Protein AF-A0A9D4ZWC4-F1 (afdb_monomer)

Foldseek 3Di:
DDDQQQWEFEDQPDPAWEDQDPLQFLDKDADDPQDWDADPVRDIFTFGIWGWGWFAAPVRAIDIRHGYTHGNPDRHGYDHPVVCVVVQWDWDDDPQKIWIDHPPHGRFIFGDDPNTTITHTPTRPDDPDRPDPDDDDDDDDDDDDDDDDDDDD

Sequence (153 aa):
MQDDAIAWWIDSGATTHVCKDHFWFKTLVPVEDGSVLYMGDDHFAPVEGKGNVVLEFNSGKTITLFNVLYVPKLPKNLISGPVLNKLGYKQVCESDKYVLSKSGVFVGFGYYNNGMFMMNLNGVPNDSGSVFMSSSNVINSSLRHARLGHVQD

Nearest PDB structures (foldseek):
  4exh-assembly1_A  TM=6.498E-01  e=8.025E-04  DG-75 Murine leukemia virus
  3nr6-assembly1_A  TM=6.709E-01  e=6.575E-03  Xenotropic MuLV-related virus VP62
  6lnw-assembly1_A  TM=4.934E-01  e=5.630E+00  Streptococcus pneumoniae TIGR4
  4yxc-assembly1_B  TM=2.682E-01  e=5.630E+00  Salmonella enterica subsp. enterica serovar Typhimurium str. LT2

InterPro domains:
  IPR054722 Retrovirus-related Pol polyprotein from transposon TNT 1-94-like, beta-barrel domain [PF22936] (8-89)

Organism: Pisum sativum (NCBI:txid3888)

Radius of gyration: 18.28 Å; Cα contacts (8 Å, |Δi|>4): 285; chains: 1; bounding box: 40×66×38 Å

Mean predicted aligned error: 9.84 Å

Solvent-accessible surface area (backbone atoms only — not comparable to full-atom values): 9400 Å² total; per-residue (Å²): 131,82,59,75,90,77,42,42,28,55,30,75,84,36,85,55,35,35,33,35,58,76,87,55,46,81,39,77,44,78,45,87,85,75,50,64,47,77,49,99,79,82,46,71,45,65,33,55,22,41,24,31,32,64,49,41,21,76,74,77,35,72,50,74,46,68,72,23,34,30,27,63,88,46,93,59,26,34,42,18,42,56,50,40,44,77,72,54,39,48,80,46,76,57,88,58,38,35,40,38,26,44,90,90,41,82,40,41,43,27,34,60,49,100,94,38,40,35,53,52,55,74,59,79,74,87,74,92,73,77,83,74,88,79,83,84,81,93,76,89,76,79,86,84,81,90,83,87,90,82,82,82,135

Secondary structure (DSSP, 8-state):
---GGG-EEEESS-SS-EES-GGGEEEEEE--S--EEEPTTS-EEE--EEEEEEEEBTTS-EEEEEEEEE-TTSSSEEEEHHHHHHTTEEEEEETTEEEEEETTEEEEEEEEETTEEEE-B--S---S-------------------------

pLDDT: mean 84.74, std 21.12, range [35.66, 98.62]

Structure (mmCIF, N/CA/C/O backbone):
data_AF-A0A9D4ZWC4-F1
#
_entry.id   AF-A0A9D4ZWC4-F1
#
loop_
_atom_site.group_PDB
_atom_site.id
_atom_site.type_symbol
_atom_site.label_atom_id
_atom_site.label_alt_id
_atom_site.label_comp_id
_atom_site.label_asym_id
_atom_site.label_entity_id
_atom_site.label_seq_id
_atom_site.pdbx_PDB_ins_code
_atom_site.Cartn_x
_atom_site.Cartn_y
_atom_site.Cartn_z
_atom_site.occupancy
_atom_site.B_iso_or_equiv
_atom_site.auth_seq_id
_atom_site.auth_comp_id
_atom_site.auth_asym_id
_atom_site.auth_atom_id
_atom_site.pdbx_PDB_model_num
ATOM 1 N N . MET A 1 1 ? -13.043 14.186 2.094 1.00 49.22 1 MET A N 1
ATOM 2 C CA . MET A 1 1 ? -12.923 12.872 1.428 1.00 49.22 1 MET A CA 1
ATOM 3 C C . MET A 1 1 ? -11.619 12.897 0.659 1.00 49.22 1 MET A C 1
ATOM 5 O O . MET A 1 1 ? -11.321 13.941 0.089 1.00 49.22 1 MET A O 1
ATOM 9 N N . GLN A 1 2 ? -10.802 11.849 0.758 1.00 59.12 2 GLN A N 1
ATOM 10 C CA . GLN A 1 2 ? -9.537 11.789 0.023 1.00 59.12 2 GLN A CA 1
ATOM 11 C C . GLN A 1 2 ? -9.842 11.678 -1.474 1.00 59.12 2 GLN A C 1
ATOM 13 O O . GLN A 1 2 ? -10.810 11.019 -1.841 1.00 59.12 2 GLN A O 1
ATOM 18 N N . ASP A 1 3 ? -9.064 12.369 -2.305 1.00 67.25 3 ASP A N 1
ATOM 19 C CA . ASP A 1 3 ? -9.177 12.253 -3.758 1.00 67.25 3 ASP A CA 1
ATOM 20 C C . ASP A 1 3 ? -8.806 10.820 -4.170 1.00 67.25 3 ASP A C 1
ATOM 22 O O . ASP A 1 3 ? -7.717 10.339 -3.833 1.00 67.25 3 ASP A O 1
ATOM 26 N N . ASP A 1 4 ? -9.713 10.150 -4.887 1.00 74.88 4 ASP A N 1
ATOM 27 C CA . ASP A 1 4 ? -9.529 8.794 -5.415 1.00 74.88 4 ASP A CA 1
ATOM 28 C C . ASP A 1 4 ? -8.205 8.671 -6.193 1.00 74.88 4 ASP A C 1
ATOM 30 O O . ASP A 1 4 ? -7.579 7.608 -6.184 1.00 74.88 4 ASP A O 1
ATOM 34 N N . ALA A 1 5 ? -7.730 9.767 -6.801 1.00 79.31 5 ALA A N 1
ATOM 35 C CA . ALA A 1 5 ? -6.491 9.811 -7.574 1.00 79.31 5 ALA A CA 1
ATOM 36 C C . ALA A 1 5 ? -5.229 9.454 -6.768 1.00 79.31 5 ALA A C 1
ATOM 38 O O . ALA A 1 5 ? -4.270 8.935 -7.347 1.00 79.31 5 ALA A O 1
ATOM 39 N N . ILE A 1 6 ? -5.219 9.712 -5.455 1.00 87.81 6 ILE A N 1
ATOM 40 C CA . ILE A 1 6 ? -4.075 9.451 -4.561 1.00 87.81 6 ILE A CA 1
ATOM 41 C C . ILE A 1 6 ? -4.408 8.448 -3.448 1.00 87.81 6 ILE A C 1
ATOM 43 O O . ILE A 1 6 ? -3.622 8.253 -2.523 1.00 87.81 6 ILE A O 1
ATOM 47 N N . ALA A 1 7 ? -5.580 7.822 -3.501 1.00 93.88 7 ALA A N 1
ATOM 48 C CA . ALA A 1 7 ? -6.057 6.942 -2.447 1.00 93.88 7 ALA A CA 1
ATOM 49 C C . ALA A 1 7 ? -5.299 5.603 -2.392 1.00 93.88 7 ALA A C 1
ATOM 51 O O . ALA A 1 7 ? -4.752 5.128 -3.393 1.00 93.88 7 ALA A O 1
ATOM 52 N N . TRP A 1 8 ? -5.319 4.977 -1.212 1.00 97.19 8 TRP A N 1
ATOM 53 C CA . TRP A 1 8 ? -4.804 3.628 -0.973 1.00 97.19 8 TRP A CA 1
ATOM 54 C C . TRP A 1 8 ? -5.932 2.680 -0.584 1.00 97.19 8 TRP A C 1
ATOM 56 O O . TRP A 1 8 ? -6.740 2.984 0.297 1.00 97.19 8 TRP A O 1
ATOM 66 N N . TRP A 1 9 ? -5.953 1.516 -1.223 1.00 97.38 9 TRP A N 1
ATOM 67 C CA . TRP A 1 9 ? -7.050 0.560 -1.145 1.00 97.38 9 TRP A CA 1
ATOM 68 C C . TRP A 1 9 ? -6.583 -0.758 -0.541 1.00 97.38 9 TRP A C 1
ATOM 70 O O . TRP A 1 9 ? -5.526 -1.263 -0.910 1.00 97.38 9 TR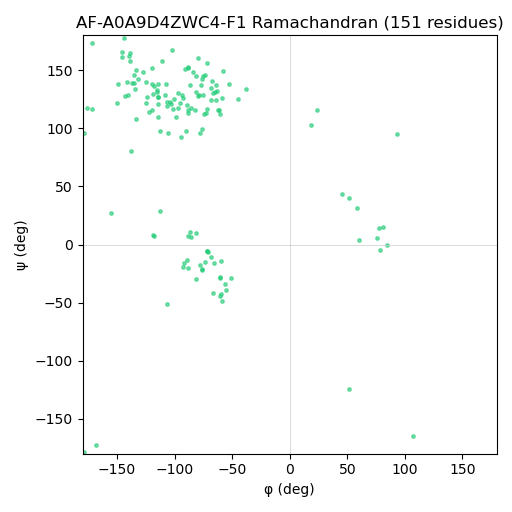P A O 1
ATOM 80 N N . ILE A 1 10 ? -7.361 -1.336 0.371 1.00 97.88 10 ILE A N 1
ATOM 81 C CA . ILE A 1 10 ? -7.099 -2.684 0.877 1.00 97.88 10 ILE A CA 1
ATOM 82 C C . ILE A 1 10 ? -7.519 -3.700 -0.179 1.00 97.88 10 ILE A C 1
ATOM 84 O O . ILE A 1 10 ? -8.661 -3.686 -0.638 1.00 97.88 10 ILE A O 1
ATOM 88 N N . ASP A 1 11 ? -6.610 -4.613 -0.502 1.00 96.75 11 ASP A N 1
ATOM 89 C CA . ASP A 1 11 ? -6.873 -5.751 -1.371 1.00 96.75 11 ASP A CA 1
ATOM 90 C C . ASP A 1 11 ? -6.552 -7.053 -0.625 1.00 96.75 11 ASP A C 1
ATOM 92 O O . ASP A 1 11 ? -5.405 -7.325 -0.252 1.00 96.75 11 ASP A O 1
ATOM 96 N N . SER A 1 12 ? -7.589 -7.849 -0.360 1.00 95.88 12 SER A N 1
ATOM 97 C CA . SER A 1 12 ? -7.465 -9.150 0.301 1.00 95.88 12 SER A CA 1
ATOM 98 C C . SER A 1 12 ? -6.936 -10.246 -0.630 1.00 95.88 12 SER A C 1
ATOM 100 O O . SER A 1 12 ? -6.409 -11.239 -0.127 1.00 95.88 12 SER A O 1
ATOM 102 N N . GLY A 1 13 ? -7.049 -10.068 -1.951 1.00 94.88 13 GLY A N 1
ATOM 103 C CA . GLY A 1 13 ? -6.541 -10.982 -2.974 1.00 94.88 13 GLY A CA 1
ATOM 104 C C . GLY A 1 13 ? -5.095 -10.698 -3.386 1.00 94.88 13 GLY A C 1
ATOM 105 O O . GLY A 1 13 ? -4.414 -11.590 -3.892 1.00 94.88 13 GLY A O 1
ATOM 106 N N . ALA A 1 14 ? -4.587 -9.490 -3.131 1.00 95.81 14 ALA A N 1
ATOM 107 C CA . ALA A 1 14 ? -3.216 -9.128 -3.472 1.00 95.81 14 ALA A CA 1
ATOM 108 C C . ALA A 1 14 ? -2.180 -9.881 -2.623 1.00 95.81 14 ALA A C 1
ATOM 110 O O . ALA A 1 14 ? -2.247 -9.917 -1.391 1.00 95.81 14 ALA A O 1
ATOM 111 N N . THR A 1 15 ? -1.141 -10.400 -3.275 1.00 96.50 15 THR A N 1
ATOM 112 C CA . THR A 1 15 ? -0.002 -11.074 -2.624 1.00 96.50 15 THR A CA 1
ATOM 113 C C . THR A 1 15 ? 1.135 -10.123 -2.244 1.00 96.50 15 THR A C 1
ATOM 115 O O . THR A 1 15 ? 2.011 -10.498 -1.463 1.00 96.50 15 THR A O 1
ATOM 118 N N . THR A 1 16 ? 1.118 -8.895 -2.766 1.00 97.69 16 THR A N 1
ATOM 119 C CA . THR A 1 16 ? 2.122 -7.851 -2.531 1.00 97.69 16 THR A CA 1
ATOM 120 C C . THR A 1 16 ? 1.482 -6.462 -2.518 1.00 97.69 16 THR A C 1
ATOM 122 O O . THR A 1 16 ? 0.370 -6.277 -3.009 1.00 97.69 16 THR A O 1
ATOM 125 N N . HIS A 1 17 ? 2.171 -5.478 -1.944 1.00 98.44 17 HIS A N 1
ATOM 126 C CA . HIS A 1 17 ? 1.773 -4.075 -2.048 1.00 98.44 17 HIS A CA 1
ATOM 127 C C . HIS A 1 17 ? 2.115 -3.524 -3.431 1.00 98.44 17 HIS A C 1
ATOM 129 O O . HIS A 1 17 ? 3.162 -3.859 -3.993 1.00 98.44 17 HIS A O 1
ATOM 135 N N . VAL A 1 18 ? 1.266 -2.638 -3.947 1.00 98.19 18 VAL A N 1
ATOM 136 C CA . VAL A 1 18 ? 1.448 -2.044 -5.272 1.00 98.19 18 VAL A CA 1
ATOM 137 C C . VAL A 1 18 ? 1.161 -0.553 -5.229 1.00 98.19 18 VAL A C 1
ATOM 139 O O . VAL A 1 18 ? 0.219 -0.115 -4.575 1.00 98.19 18 VAL A O 1
ATOM 142 N N . CYS A 1 19 ? 1.970 0.232 -5.925 1.00 97.88 19 CYS A N 1
ATOM 143 C CA . CYS A 1 19 ? 1.804 1.669 -6.027 1.00 97.88 19 CYS A CA 1
ATOM 144 C C . CYS A 1 19 ? 1.968 2.114 -7.478 1.00 97.88 19 CYS A C 1
ATOM 146 O O . CYS A 1 19 ? 2.903 1.694 -8.159 1.00 97.88 19 CYS A O 1
ATOM 148 N N . LYS A 1 20 ? 1.059 2.970 -7.940 1.00 96.06 20 LYS A N 1
ATOM 149 C CA . LYS A 1 20 ? 1.074 3.531 -9.291 1.00 96.06 20 LYS A CA 1
ATOM 150 C C . LYS A 1 20 ? 1.813 4.866 -9.375 1.00 96.06 20 LYS A C 1
ATOM 152 O O . LYS A 1 20 ? 2.208 5.257 -10.465 1.00 96.06 20 LYS A O 1
ATOM 157 N N . ASP A 1 21 ? 2.001 5.571 -8.255 1.00 92.25 21 ASP A N 1
ATOM 158 C CA . ASP A 1 21 ? 2.576 6.919 -8.262 1.00 92.25 21 ASP A CA 1
ATOM 159 C C . ASP A 1 21 ? 3.947 6.972 -7.569 1.00 92.25 21 ASP A C 1
ATOM 161 O O . ASP A 1 21 ? 4.077 6.706 -6.374 1.00 92.25 21 ASP A O 1
ATOM 165 N N . HIS A 1 22 ? 4.977 7.396 -8.308 1.00 92.81 22 HIS A N 1
ATOM 166 C CA . HIS A 1 22 ? 6.364 7.465 -7.830 1.00 92.81 22 HIS A CA 1
ATOM 167 C C . HIS A 1 22 ? 6.540 8.319 -6.557 1.00 92.81 22 HIS A C 1
ATOM 169 O O . HIS A 1 22 ? 7.376 8.014 -5.710 1.00 92.81 22 HIS A O 1
ATOM 175 N N . PHE A 1 23 ? 5.759 9.390 -6.383 1.00 92.38 23 PHE A N 1
ATOM 176 C CA . PHE A 1 23 ? 5.918 10.326 -5.259 1.00 92.38 23 PHE A CA 1
ATOM 177 C C . PHE A 1 23 ? 5.563 9.738 -3.881 1.00 92.38 23 PHE A C 1
ATOM 179 O O . PHE A 1 23 ? 5.840 10.369 -2.864 1.00 92.38 23 PHE A O 1
ATOM 186 N N . TRP A 1 24 ? 4.955 8.549 -3.815 1.00 95.19 24 TRP A N 1
ATOM 187 C CA . TRP A 1 24 ? 4.704 7.855 -2.545 1.00 95.19 24 TRP A CA 1
ATOM 188 C C . TRP A 1 24 ? 5.950 7.192 -1.956 1.00 95.19 24 TRP A C 1
ATOM 190 O O . TRP A 1 24 ? 5.994 6.893 -0.759 1.00 95.19 24 TRP A O 1
ATOM 200 N N . PHE A 1 25 ? 6.945 6.911 -2.792 1.00 96.25 25 PHE A N 1
ATOM 201 C CA . PHE A 1 25 ? 8.098 6.121 -2.402 1.00 96.25 25 PHE A CA 1
ATOM 202 C C . PHE A 1 25 ? 9.108 6.956 -1.616 1.00 96.25 25 PHE A C 1
ATOM 204 O O . PHE A 1 25 ? 9.575 7.993 -2.074 1.00 96.25 25 PHE A O 1
ATOM 211 N N . LYS A 1 26 ? 9.500 6.454 -0.441 1.00 95.50 26 LYS A N 1
ATOM 212 C CA . LYS A 1 26 ? 10.666 6.950 0.311 1.00 95.50 26 LYS A CA 1
ATOM 213 C C . LYS A 1 26 ? 11.973 6.375 -0.210 1.00 95.50 26 LYS A C 1
ATOM 215 O O . LYS A 1 26 ? 13.018 7.004 -0.110 1.00 95.50 26 LYS A O 1
ATOM 220 N N . THR A 1 27 ? 11.906 5.170 -0.755 1.00 96.50 27 THR A N 1
ATOM 221 C CA . THR A 1 27 ? 12.990 4.552 -1.508 1.00 96.50 27 THR A CA 1
ATOM 222 C C . THR A 1 27 ? 12.381 3.943 -2.753 1.00 96.50 27 THR A C 1
ATOM 224 O O . THR A 1 27 ? 11.314 3.340 -2.660 1.00 96.50 27 THR A O 1
ATOM 227 N N . LEU A 1 28 ? 13.046 4.071 -3.895 1.00 97.81 28 LEU A N 1
ATOM 228 C CA . LEU A 1 28 ? 12.664 3.376 -5.115 1.00 97.81 28 LEU A CA 1
ATOM 229 C C . LEU A 1 28 ? 13.925 2.955 -5.857 1.00 97.81 28 LEU A C 1
ATOM 231 O O . LEU A 1 28 ? 14.811 3.771 -6.098 1.00 97.81 28 LEU A O 1
ATOM 235 N N . VAL A 1 29 ? 13.990 1.675 -6.200 1.00 97.81 29 VAL A N 1
ATOM 236 C CA . VAL A 1 29 ? 15.027 1.115 -7.062 1.00 97.81 29 VAL A CA 1
ATOM 237 C C . VAL A 1 29 ? 14.350 0.647 -8.351 1.00 97.81 29 VAL A C 1
ATOM 239 O O . VAL A 1 29 ? 13.365 -0.093 -8.251 1.00 97.81 29 VAL A O 1
ATOM 242 N N . PRO A 1 30 ? 14.826 1.071 -9.536 1.00 97.75 30 PRO A N 1
ATOM 243 C CA . PRO A 1 30 ? 14.317 0.577 -10.812 1.00 97.75 30 PRO A CA 1
ATOM 244 C C . PRO A 1 30 ? 14.443 -0.944 -10.939 1.00 97.75 30 PRO A C 1
ATOM 246 O O . PRO A 1 30 ? 15.367 -1.549 -10.392 1.00 97.75 30 PRO A O 1
ATOM 249 N N . VAL A 1 31 ? 13.515 -1.558 -11.668 1.00 97.44 31 VAL A N 1
ATOM 250 C CA . VAL A 1 31 ? 13.536 -2.988 -11.998 1.00 97.44 31 VAL A CA 1
ATOM 251 C C . VAL A 1 31 ? 13.581 -3.124 -13.518 1.00 97.44 31 VAL A C 1
ATOM 253 O O . VAL A 1 31 ? 12.656 -2.714 -14.209 1.00 97.44 31 VAL A O 1
ATOM 256 N N . GLU A 1 32 ? 14.676 -3.685 -14.034 1.00 95.06 32 GLU A N 1
ATOM 257 C CA . GLU A 1 32 ? 14.962 -3.789 -15.479 1.00 95.06 32 GLU A CA 1
ATOM 258 C C . GLU A 1 32 ? 15.068 -5.247 -15.962 1.00 95.06 32 GLU A C 1
ATOM 260 O O . GLU A 1 32 ? 15.424 -5.516 -17.106 1.00 95.06 32 GLU A O 1
ATOM 265 N N . ASP A 1 33 ? 14.743 -6.213 -15.101 1.00 95.81 33 ASP A N 1
ATOM 266 C CA . ASP A 1 33 ? 14.867 -7.652 -15.372 1.00 95.81 33 ASP A CA 1
ATOM 267 C C . ASP A 1 33 ? 13.653 -8.260 -16.102 1.00 95.81 33 ASP A C 1
ATOM 269 O O . ASP A 1 33 ? 13.569 -9.476 -16.276 1.00 95.81 33 ASP A O 1
ATOM 273 N N . GLY A 1 34 ? 12.702 -7.424 -16.530 1.00 94.62 34 GLY A N 1
ATOM 274 C CA . GLY A 1 34 ? 11.470 -7.864 -17.184 1.00 94.62 34 GLY A CA 1
ATOM 275 C C . GLY A 1 34 ? 10.410 -8.414 -16.226 1.00 94.62 34 GLY A C 1
ATOM 276 O O . GLY A 1 34 ? 9.450 -9.032 -16.688 1.00 94.62 34 GLY A O 1
ATOM 277 N N . SER A 1 35 ? 10.549 -8.196 -14.914 1.00 96.69 35 SER A N 1
ATOM 278 C CA . SER A 1 35 ? 9.535 -8.568 -13.925 1.00 96.69 35 SER A CA 1
ATOM 279 C C . SER A 1 35 ? 8.148 -8.016 -14.265 1.00 96.69 35 SER A C 1
ATOM 281 O O . SER A 1 35 ? 7.975 -6.846 -14.617 1.00 96.69 35 SER A O 1
ATOM 283 N N . VAL A 1 36 ? 7.130 -8.857 -14.079 1.00 97.44 36 VAL A N 1
ATOM 284 C CA . VAL A 1 36 ? 5.722 -8.496 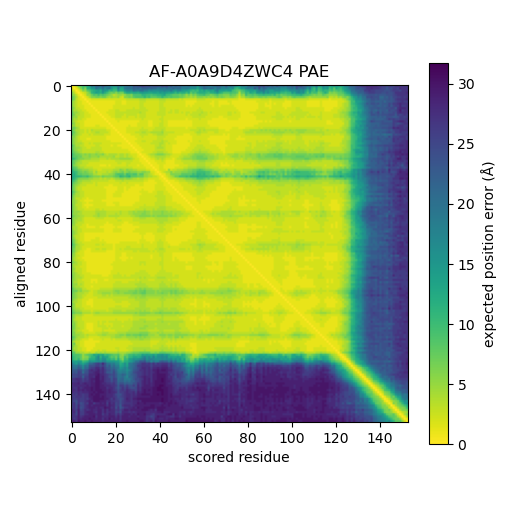-14.266 1.00 97.44 36 VAL A CA 1
ATOM 285 C C . VAL A 1 36 ? 4.899 -8.848 -13.031 1.00 97.44 36 VAL A C 1
ATOM 287 O O . VAL A 1 36 ? 5.179 -9.814 -12.321 1.00 97.44 36 VAL A O 1
ATOM 290 N N . LEU A 1 37 ? 3.861 -8.056 -12.784 1.00 97.25 37 LEU A N 1
ATOM 291 C CA . LEU A 1 37 ? 2.814 -8.333 -11.814 1.00 97.25 37 LEU A CA 1
ATOM 292 C C . LEU A 1 37 ? 1.636 -8.988 -12.537 1.00 97.25 37 LEU A C 1
ATOM 294 O O . LEU A 1 37 ? 1.071 -8.379 -13.443 1.00 97.25 37 LEU A O 1
ATOM 298 N N . TYR A 1 38 ? 1.255 -10.191 -12.112 1.00 95.50 38 TYR A N 1
ATOM 299 C CA . TYR A 1 38 ? 0.070 -10.893 -12.608 1.00 95.50 38 TYR A CA 1
ATOM 300 C C . TYR A 1 38 ? -1.178 -10.485 -11.821 1.00 95.50 38 TYR A C 1
ATOM 302 O O . TYR A 1 38 ? -1.138 -10.376 -10.593 1.00 95.50 38 TYR A O 1
ATOM 310 N N . MET A 1 39 ? -2.275 -10.268 -12.538 1.00 92.19 39 MET A N 1
ATOM 311 C CA . MET A 1 39 ? -3.591 -9.936 -12.000 1.00 92.19 39 MET A CA 1
ATOM 312 C C . MET A 1 39 ? -4.507 -11.167 -12.017 1.00 92.19 39 MET A C 1
ATOM 314 O O . MET A 1 39 ? -4.183 -12.195 -12.606 1.00 92.19 39 MET A O 1
ATOM 318 N N . GLY A 1 40 ? -5.646 -11.082 -11.325 1.00 85.56 40 GLY A N 1
ATOM 319 C CA . GLY A 1 40 ? -6.586 -12.203 -11.190 1.00 85.56 40 GLY A CA 1
ATOM 320 C C . GLY A 1 40 ? -7.368 -12.554 -12.461 1.00 85.56 40 GLY A C 1
ATOM 321 O O . GLY A 1 40 ? -8.111 -13.527 -12.458 1.00 85.56 40 GLY A O 1
ATOM 322 N N . ASP A 1 41 ? -7.224 -11.765 -13.521 1.00 88.12 41 ASP A N 1
ATOM 323 C CA . ASP A 1 41 ? -7.917 -11.881 -14.805 1.00 88.12 41 ASP A CA 1
ATOM 324 C C . ASP A 1 41 ? -6.961 -12.258 -15.952 1.00 88.12 41 ASP A C 1
ATOM 326 O O . ASP A 1 41 ? -7.181 -11.873 -17.098 1.00 88.12 41 ASP A O 1
ATOM 330 N N . ASP A 1 42 ? -5.877 -12.974 -15.633 1.00 86.31 42 ASP A N 1
ATOM 331 C CA . ASP A 1 42 ? -4.808 -13.408 -16.548 1.00 86.31 42 ASP A CA 1
ATOM 332 C C . ASP A 1 42 ? -4.045 -12.271 -17.259 1.00 86.31 42 ASP A C 1
ATOM 334 O O . ASP A 1 42 ? -3.128 -12.520 -18.049 1.00 86.31 42 ASP A O 1
ATOM 338 N N . HIS A 1 43 ? -4.346 -11.010 -16.943 1.00 92.44 43 HIS A N 1
ATOM 339 C CA . HIS A 1 43 ? -3.550 -9.876 -17.384 1.00 92.44 43 HIS A CA 1
ATOM 340 C C . HIS A 1 43 ? -2.296 -9.708 -16.524 1.00 92.44 43 HIS A C 1
ATOM 342 O O . HIS A 1 43 ? -2.197 -10.159 -15.380 1.00 92.44 43 HIS A O 1
ATOM 348 N N . PHE A 1 44 ? -1.322 -8.987 -17.072 1.00 95.62 44 PHE A N 1
ATOM 349 C CA . PHE A 1 44 ? -0.112 -8.614 -16.358 1.00 95.62 44 PHE A CA 1
ATOM 350 C C . PHE A 1 44 ? 0.293 -7.172 -16.661 1.00 95.62 44 PHE A C 1
ATOM 352 O O . PHE A 1 44 ? -0.070 -6.600 -17.691 1.00 95.62 44 PHE A O 1
ATOM 359 N N . ALA A 1 45 ? 1.074 -6.584 -15.760 1.00 97.12 45 ALA A N 1
ATOM 360 C CA . ALA A 1 45 ? 1.660 -5.260 -15.930 1.00 97.12 45 ALA A CA 1
ATOM 361 C C . ALA A 1 45 ? 3.163 -5.285 -15.598 1.00 97.12 45 ALA A C 1
ATOM 363 O O . ALA A 1 45 ? 3.561 -5.986 -14.666 1.00 97.12 45 ALA A O 1
ATOM 364 N N . PRO A 1 46 ? 4.008 -4.539 -16.335 1.00 97.62 46 PRO A N 1
ATOM 365 C CA . PRO A 1 46 ? 5.434 -4.455 -16.045 1.00 97.62 46 PRO A CA 1
ATOM 366 C C . PRO A 1 46 ? 5.670 -3.797 -14.684 1.00 97.62 46 PRO A C 1
ATOM 368 O O . PRO A 1 46 ? 5.029 -2.799 -14.347 1.00 97.62 46 PRO A O 1
ATOM 371 N N . VAL A 1 47 ? 6.599 -4.358 -13.916 1.00 98.31 47 VAL A N 1
ATOM 372 C CA . VAL A 1 47 ? 7.093 -3.756 -12.678 1.00 98.31 47 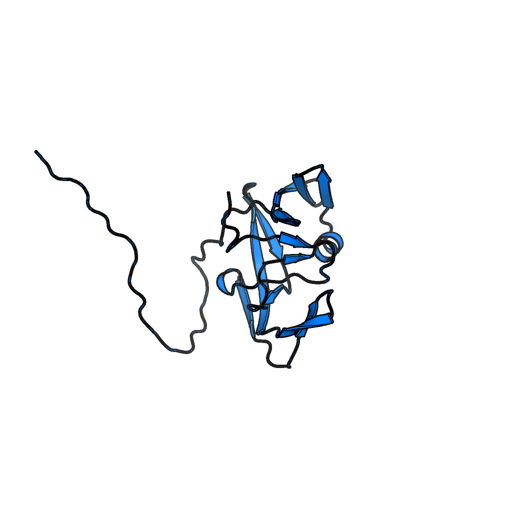VAL A CA 1
ATOM 373 C C . VAL A 1 47 ? 8.255 -2.847 -13.044 1.00 98.31 47 VAL A C 1
ATOM 375 O O . VAL A 1 47 ? 9.281 -3.319 -13.513 1.00 98.31 47 VAL A O 1
ATOM 378 N N . GLU A 1 48 ? 8.095 -1.545 -12.828 1.00 98.31 48 GLU A N 1
ATOM 379 C CA . GLU A 1 48 ? 9.117 -0.550 -13.182 1.00 98.31 48 GLU A CA 1
ATOM 380 C C . GLU A 1 48 ? 10.078 -0.264 -12.022 1.00 98.31 48 GLU A C 1
ATOM 382 O O . GLU A 1 48 ? 11.159 0.291 -12.207 1.00 98.31 48 GLU A O 1
ATOM 387 N N . GLY A 1 49 ? 9.711 -0.656 -10.803 1.00 98.31 49 GLY A N 1
ATOM 388 C CA . GLY A 1 49 ? 10.563 -0.470 -9.641 1.00 98.31 49 GLY A CA 1
ATOM 389 C C . GLY A 1 49 ? 10.051 -1.169 -8.393 1.00 98.31 49 GLY A C 1
ATOM 390 O O . GLY A 1 49 ? 8.948 -1.718 -8.352 1.00 98.31 49 GLY A O 1
ATOM 391 N N . LYS A 1 50 ? 10.867 -1.133 -7.345 1.00 98.44 50 LYS A N 1
ATOM 392 C CA . LYS A 1 50 ? 10.538 -1.680 -6.033 1.00 98.44 50 LYS A CA 1
ATOM 393 C C . LYS A 1 50 ? 11.076 -0.784 -4.931 1.00 98.44 50 LYS A C 1
ATOM 395 O O . LYS A 1 50 ? 12.190 -0.270 -5.020 1.00 98.44 50 LYS A O 1
ATOM 400 N N . GLY A 1 51 ? 10.292 -0.601 -3.878 1.00 98.19 51 GLY A N 1
ATOM 401 C CA . GLY A 1 51 ? 10.620 0.399 -2.877 1.00 98.19 51 GLY A CA 1
ATOM 402 C C . GLY A 1 51 ? 9.811 0.320 -1.596 1.00 98.19 51 GLY A C 1
ATOM 403 O O . GLY A 1 51 ? 9.048 -0.619 -1.376 1.00 98.19 51 GLY A O 1
ATOM 404 N N . ASN A 1 52 ? 9.993 1.319 -0.739 1.00 98.06 52 ASN A N 1
ATOM 405 C CA . ASN A 1 52 ? 9.263 1.445 0.517 1.00 98.06 52 ASN A CA 1
ATOM 406 C C . ASN A 1 52 ? 8.364 2.680 0.482 1.00 98.06 52 ASN A C 1
ATOM 408 O O . ASN A 1 52 ? 8.795 3.755 0.062 1.00 98.06 52 ASN A O 1
ATOM 412 N N . VAL A 1 53 ? 7.141 2.537 0.986 1.00 97.94 53 VAL A N 1
ATOM 413 C CA . VAL A 1 53 ? 6.164 3.625 1.117 1.00 97.94 53 VAL A CA 1
ATOM 414 C C . VAL A 1 53 ? 5.808 3.799 2.586 1.00 97.94 53 VAL A C 1
ATOM 416 O O . VAL A 1 53 ? 5.596 2.816 3.294 1.00 97.94 53 VAL A O 1
ATOM 419 N N . VAL A 1 54 ? 5.711 5.045 3.048 1.00 96.81 54 VAL A N 1
ATOM 420 C CA . VAL A 1 54 ? 5.227 5.364 4.398 1.00 96.81 54 VAL A CA 1
ATOM 421 C C . VAL A 1 54 ? 3.827 5.948 4.285 1.00 96.81 54 VAL A C 1
ATOM 423 O O . VAL A 1 54 ? 3.639 6.984 3.653 1.00 96.81 54 VAL A O 1
ATOM 426 N N . LEU A 1 55 ? 2.851 5.286 4.904 1.00 96.19 55 LEU A N 1
ATOM 427 C CA . LEU A 1 55 ? 1.478 5.773 4.991 1.00 96.19 55 LEU A CA 1
ATOM 428 C C . LEU A 1 55 ? 1.248 6.390 6.364 1.00 96.19 55 LEU A C 1
ATOM 430 O O . LEU A 1 55 ? 1.469 5.736 7.386 1.00 96.19 55 LEU A O 1
ATOM 434 N N . GLU A 1 56 ? 0.792 7.637 6.375 1.00 94.94 56 GLU A N 1
ATOM 435 C CA . GLU A 1 56 ? 0.456 8.375 7.587 1.00 94.94 56 GLU A CA 1
ATOM 436 C C . GLU A 1 56 ? -1.061 8.428 7.770 1.00 94.94 56 GLU A C 1
ATOM 438 O O . GLU A 1 56 ? -1.797 8.927 6.916 1.00 94.94 56 GLU A O 1
ATOM 443 N N . PHE A 1 57 ? -1.528 7.895 8.895 1.00 94.00 57 PHE A N 1
ATOM 444 C CA . PHE A 1 57 ? -2.933 7.899 9.273 1.00 94.00 57 PHE A CA 1
ATOM 445 C C . PHE A 1 57 ? -3.280 9.167 10.045 1.00 94.00 57 PHE A C 1
ATOM 447 O O . PHE A 1 57 ? -2.472 9.706 10.800 1.00 94.00 57 PHE A O 1
ATOM 454 N N . ASN A 1 58 ? -4.544 9.570 9.962 1.00 88.88 58 ASN A N 1
ATOM 455 C CA . ASN A 1 58 ? -5.102 10.674 10.750 1.00 88.88 58 ASN A CA 1
ATOM 456 C C . ASN A 1 58 ? -5.034 10.482 12.276 1.00 88.88 58 ASN A C 1
ATOM 458 O O . ASN A 1 58 ? -5.189 11.438 13.029 1.00 88.88 58 ASN A O 1
ATOM 4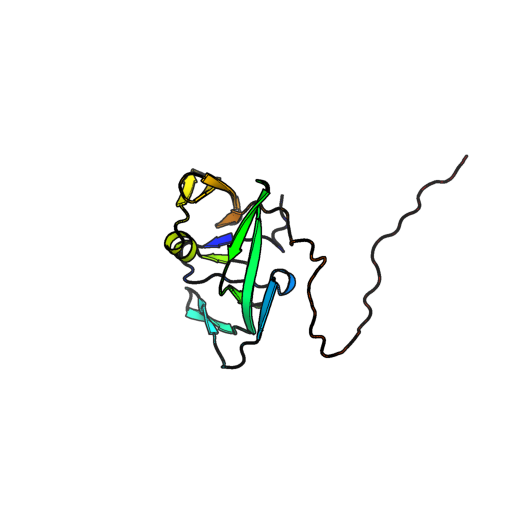62 N N . SER A 1 59 ? -4.763 9.262 12.739 1.00 89.50 59 SER A N 1
ATOM 463 C CA . SER A 1 59 ? -4.456 8.938 14.133 1.00 89.50 59 SER A CA 1
ATOM 464 C C . SER A 1 59 ? -3.066 9.426 14.578 1.00 89.50 59 SER A C 1
ATOM 466 O O . SER A 1 59 ? -2.700 9.246 15.740 1.00 89.50 59 SER A O 1
ATOM 468 N N . GLY A 1 60 ? -2.258 9.964 13.655 1.00 92.00 60 GLY A N 1
ATOM 469 C CA . GLY A 1 60 ? -0.844 10.286 13.854 1.00 92.00 60 GLY A CA 1
ATOM 470 C C . GLY A 1 60 ? 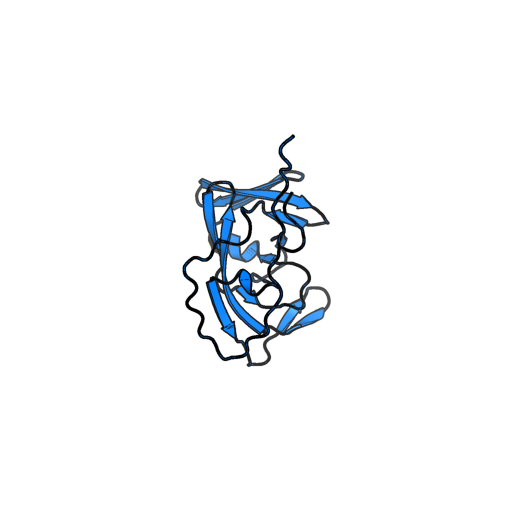0.075 9.059 13.842 1.00 92.00 60 GLY A C 1
ATOM 471 O O . GLY A 1 60 ? 1.264 9.174 14.134 1.00 92.00 60 GLY A O 1
ATOM 472 N N . LYS A 1 61 ? -0.451 7.861 13.549 1.00 94.62 61 LYS A N 1
ATOM 473 C CA . LYS A 1 61 ? 0.349 6.641 13.385 1.00 94.62 61 LYS A CA 1
ATOM 474 C C . LYS A 1 61 ? 0.806 6.495 11.942 1.00 94.62 61 LYS A C 1
ATOM 476 O O . LYS A 1 61 ? 0.112 6.899 11.014 1.00 94.62 61 LYS A O 1
ATOM 481 N N . THR A 1 62 ? 1.944 5.841 11.756 1.00 95.19 62 THR A N 1
ATOM 482 C CA . THR A 1 62 ? 2.468 5.499 10.436 1.00 95.19 62 THR A CA 1
ATOM 483 C C . THR A 1 62 ? 2.608 3.992 10.282 1.00 95.19 62 THR A C 1
ATOM 485 O O . THR A 1 62 ? 2.822 3.263 11.256 1.00 95.19 62 THR A O 1
ATOM 488 N N . ILE A 1 63 ? 2.496 3.517 9.044 1.00 96.38 63 ILE A N 1
ATOM 489 C CA . ILE A 1 63 ? 2.972 2.188 8.658 1.00 96.38 63 ILE A CA 1
ATOM 490 C C . ILE A 1 63 ? 3.936 2.327 7.490 1.00 96.38 63 ILE A C 1
ATOM 492 O O . ILE A 1 63 ? 3.699 3.105 6.567 1.00 96.38 63 ILE A O 1
ATOM 496 N N . THR A 1 64 ? 5.006 1.541 7.521 1.00 97.38 64 THR A N 1
ATOM 497 C CA . THR A 1 64 ? 5.897 1.387 6.373 1.00 97.38 64 THR A CA 1
ATOM 498 C C . THR A 1 64 ? 5.491 0.133 5.622 1.00 97.38 64 THR A C 1
ATOM 500 O O . THR A 1 64 ? 5.562 -0.974 6.160 1.00 97.38 64 THR A O 1
ATOM 503 N N . LEU A 1 65 ? 5.065 0.309 4.378 1.00 98.38 65 LEU A N 1
ATOM 504 C CA . LEU A 1 65 ? 4.906 -0.776 3.427 1.00 98.38 65 LEU A CA 1
ATOM 505 C C . LEU A 1 65 ? 6.277 -1.054 2.818 1.00 98.38 65 LEU A C 1
ATOM 507 O O . LEU A 1 65 ? 6.863 -0.192 2.161 1.00 98.38 65 LEU A O 1
ATOM 511 N N . PHE A 1 66 ? 6.800 -2.248 3.070 1.00 97.44 66 PHE A N 1
ATOM 512 C CA . PHE A 1 66 ? 8.079 -2.683 2.522 1.00 97.44 66 PHE A CA 1
ATOM 513 C C . PHE A 1 66 ? 7.879 -3.402 1.196 1.00 97.44 66 PHE A C 1
ATOM 515 O O . PHE A 1 66 ? 6.869 -4.085 1.013 1.00 97.44 66 PHE A O 1
ATOM 522 N N . ASN A 1 67 ? 8.886 -3.333 0.321 1.00 97.25 67 ASN A N 1
ATOM 523 C CA . ASN A 1 67 ? 8.922 -4.108 -0.923 1.00 97.25 67 ASN A CA 1
ATOM 524 C C . ASN A 1 67 ? 7.720 -3.847 -1.855 1.00 97.25 67 ASN A C 1
ATOM 526 O O . ASN A 1 67 ? 7.295 -4.748 -2.576 1.00 97.25 67 ASN A O 1
ATOM 530 N N . VAL A 1 68 ? 7.184 -2.627 -1.837 1.00 98.62 68 VAL A N 1
ATOM 531 C CA . VAL A 1 68 ? 6.080 -2.181 -2.692 1.00 98.62 68 VAL A CA 1
ATOM 532 C C . VAL A 1 68 ? 6.538 -2.193 -4.144 1.00 98.62 68 VAL A C 1
ATOM 534 O O . VAL A 1 68 ? 7.603 -1.657 -4.455 1.00 98.62 68 VAL A O 1
ATOM 537 N N . LEU A 1 69 ? 5.738 -2.791 -5.024 1.00 98.62 69 LEU A N 1
ATOM 538 C CA . LEU A 1 69 ? 5.994 -2.762 -6.460 1.00 98.62 69 LEU A CA 1
ATOM 539 C C . LEU A 1 69 ? 5.499 -1.443 -7.049 1.00 98.62 69 LEU A C 1
ATOM 541 O O . LEU A 1 69 ? 4.362 -1.040 -6.800 1.00 98.62 69 LEU A O 1
ATOM 545 N N . TYR A 1 70 ? 6.342 -0.789 -7.838 1.00 98.56 70 TYR A N 1
ATOM 546 C CA . TYR A 1 70 ? 5.963 0.363 -8.641 1.00 98.56 70 TYR A CA 1
ATOM 547 C C . TYR A 1 70 ? 5.443 -0.117 -9.996 1.00 98.56 70 TYR A C 1
ATOM 549 O O . TYR A 1 70 ? 6.184 -0.706 -10.785 1.00 98.56 70 TYR A O 1
ATOM 557 N N . VAL A 1 71 ? 4.149 0.096 -10.231 1.00 97.88 71 VAL A N 1
ATOM 558 C CA . VAL A 1 71 ? 3.426 -0.365 -11.422 1.00 97.88 71 VAL A CA 1
ATOM 559 C C . VAL A 1 71 ? 2.501 0.763 -11.899 1.00 97.88 71 VAL A C 1
ATOM 561 O O . VAL A 1 71 ? 1.304 0.751 -11.602 1.00 97.88 71 VAL A O 1
ATOM 564 N N . PRO A 1 72 ? 3.021 1.767 -12.627 1.00 96.38 72 PRO A N 1
ATOM 565 C CA . PRO A 1 72 ? 2.250 2.961 -12.993 1.00 96.38 72 PRO A CA 1
ATOM 566 C C . PRO A 1 72 ? 1.072 2.695 -13.939 1.00 96.38 72 P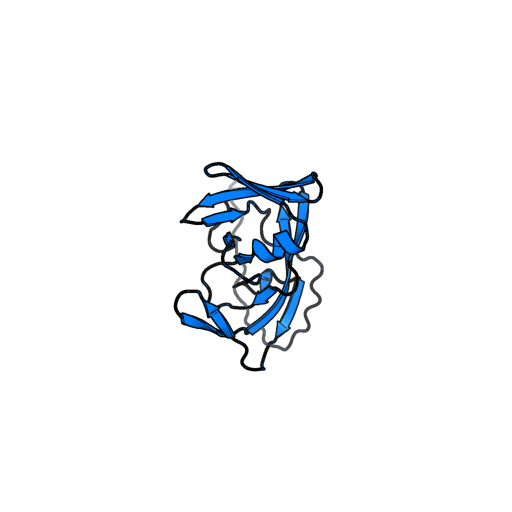RO A C 1
ATOM 568 O O . PRO A 1 72 ? 0.171 3.522 -14.049 1.00 96.38 72 PRO A O 1
ATOM 571 N N . LYS A 1 73 ? 1.028 1.526 -14.593 1.00 94.94 73 LYS A N 1
ATOM 572 C CA . LYS A 1 73 ? -0.117 1.119 -15.424 1.00 94.94 73 LYS A CA 1
ATOM 573 C C . LYS A 1 73 ? -1.357 0.719 -14.621 1.00 94.94 73 LYS A C 1
ATOM 575 O O . LYS A 1 73 ? -2.428 0.598 -15.211 1.00 94.94 73 LYS A O 1
ATOM 580 N N . LEU A 1 74 ? -1.238 0.480 -13.312 1.00 93.69 74 LEU A N 1
ATOM 581 C CA . LEU A 1 74 ? -2.391 0.124 -12.491 1.00 93.69 74 LEU A CA 1
ATOM 582 C C . LEU A 1 74 ? -3.199 1.354 -12.065 1.00 93.69 74 LEU A C 1
ATOM 584 O O . LEU A 1 74 ? -2.628 2.397 -11.751 1.00 93.69 74 LEU A O 1
ATOM 588 N N . PRO A 1 75 ? -4.535 1.235 -11.977 1.00 92.00 75 PRO A N 1
ATOM 589 C CA . PRO A 1 75 ? -5.398 2.374 -11.678 1.00 92.00 75 PRO A CA 1
ATOM 590 C C . PRO A 1 75 ? -5.419 2.762 -10.192 1.00 92.00 75 PRO A C 1
ATOM 592 O O . PRO A 1 75 ? -5.841 3.868 -9.859 1.00 92.00 75 PRO A O 1
ATOM 595 N N . LYS A 1 76 ? -4.987 1.875 -9.284 1.00 94.19 76 LYS A N 1
ATOM 596 C CA . LYS A 1 76 ? -5.098 2.060 -7.828 1.00 94.19 76 LYS A CA 1
ATOM 597 C C . LYS A 1 76 ? -3.800 1.695 -7.105 1.00 94.19 76 LYS A C 1
ATOM 599 O O . LYS A 1 76 ? -3.124 0.744 -7.485 1.00 94.19 76 LYS A O 1
ATOM 604 N N . ASN A 1 77 ? -3.507 2.410 -6.018 1.00 96.94 77 ASN A N 1
ATOM 605 C CA . ASN A 1 77 ? -2.516 1.981 -5.031 1.00 96.94 77 ASN A CA 1
ATOM 606 C C . ASN A 1 77 ? -3.147 0.921 -4.117 1.00 96.94 77 ASN A C 1
ATOM 608 O O . ASN A 1 77 ? -4.227 1.146 -3.567 1.00 96.94 77 ASN A O 1
ATOM 612 N N . LEU A 1 78 ? -2.483 -0.220 -3.951 1.00 97.44 78 LEU A N 1
ATOM 613 C CA . LEU A 1 78 ? -3.011 -1.390 -3.257 1.00 97.44 78 LEU A CA 1
ATOM 614 C C . LEU A 1 78 ? -2.164 -1.751 -2.037 1.00 97.44 78 LEU A C 1
ATOM 616 O O . LEU A 1 78 ? -0.947 -1.950 -2.106 1.00 97.44 78 LEU A O 1
ATOM 620 N N . ILE A 1 79 ? -2.843 -1.917 -0.910 1.00 98.44 79 ILE A N 1
ATOM 621 C CA . ILE A 1 79 ? -2.305 -2.502 0.307 1.00 98.44 79 ILE A CA 1
ATOM 622 C C . ILE A 1 79 ? -2.753 -3.964 0.357 1.00 98.44 79 ILE A C 1
ATOM 624 O O . ILE A 1 79 ? -3.923 -4.248 0.605 1.00 98.44 79 ILE A 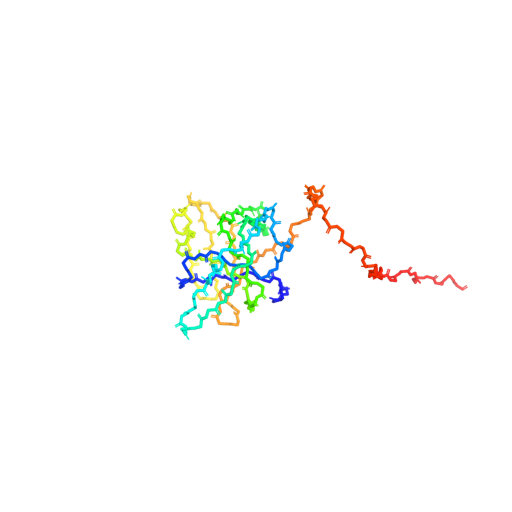O 1
ATOM 628 N N . SER A 1 80 ? -1.819 -4.901 0.178 1.00 98.50 80 SER A N 1
ATOM 629 C CA . SER A 1 80 ? -2.091 -6.320 0.410 1.00 98.50 80 SER A CA 1
ATOM 630 C C . SER A 1 80 ? -2.472 -6.587 1.868 1.00 98.50 80 SER A C 1
ATOM 632 O O . SER A 1 80 ? -1.657 -6.449 2.788 1.00 98.50 80 SER A O 1
ATOM 634 N N . GLY A 1 81 ? -3.710 -7.038 2.065 1.00 98.19 81 GLY A N 1
ATOM 635 C CA . GLY A 1 81 ? -4.198 -7.546 3.341 1.00 98.19 81 GLY A CA 1
ATOM 636 C C . GLY A 1 81 ? -3.381 -8.747 3.840 1.00 98.19 81 GLY A C 1
ATOM 637 O O . GLY A 1 81 ? -2.932 -8.727 4.989 1.00 98.19 81 GLY A O 1
ATOM 638 N N . PRO A 1 82 ? -3.117 -9.781 3.018 1.00 98.50 82 PRO A N 1
ATOM 639 C CA . PRO A 1 82 ? -2.277 -10.907 3.421 1.00 98.50 82 PRO A CA 1
ATOM 640 C C . PRO A 1 82 ? -0.875 -10.508 3.906 1.00 98.50 82 PRO A C 1
ATOM 642 O O . PRO A 1 82 ? -0.392 -11.078 4.887 1.00 98.50 82 PRO A O 1
ATOM 645 N N . VAL A 1 83 ? -0.221 -9.519 3.281 1.00 98.50 83 VAL A N 1
ATOM 646 C CA . VAL A 1 83 ? 1.096 -9.035 3.738 1.00 98.50 83 VAL A CA 1
ATOM 647 C C . VAL A 1 83 ? 0.992 -8.343 5.099 1.00 98.50 83 VAL A C 1
ATOM 649 O O . VAL A 1 83 ? 1.803 -8.620 5.983 1.00 98.50 83 VAL A O 1
ATOM 652 N N . LEU A 1 84 ? -0.040 -7.523 5.325 1.00 98.38 84 LEU A N 1
ATOM 653 C CA . LEU A 1 84 ? -0.293 -6.924 6.639 1.00 98.38 84 LEU A CA 1
ATOM 654 C C . LEU A 1 84 ? -0.507 -7.985 7.733 1.00 98.38 84 LEU A C 1
ATOM 656 O O . LEU A 1 84 ? 0.066 -7.869 8.819 1.00 98.38 84 LEU A O 1
ATOM 660 N N . ASN A 1 85 ? -1.261 -9.050 7.443 1.00 97.94 85 ASN A N 1
ATOM 661 C CA . ASN A 1 85 ? -1.486 -10.148 8.392 1.00 97.94 85 ASN A CA 1
ATOM 662 C C . ASN A 1 85 ? -0.174 -10.831 8.798 1.00 97.94 85 ASN A C 1
ATOM 664 O O . ASN A 1 85 ? 0.062 -11.053 9.985 1.00 97.94 85 ASN A O 1
ATOM 668 N N . LYS A 1 86 ? 0.715 -11.112 7.834 1.00 97.88 86 LYS A N 1
ATOM 669 C CA . LYS A 1 86 ? 2.045 -11.696 8.104 1.00 97.88 86 LYS A CA 1
ATOM 670 C C . LYS A 1 86 ? 2.905 -10.808 9.008 1.00 97.88 86 LYS A C 1
ATOM 672 O O . LYS A 1 86 ? 3.742 -11.314 9.746 1.00 97.88 86 LYS A O 1
ATOM 677 N N . LEU A 1 87 ? 2.680 -9.495 8.978 1.00 97.19 87 LEU A N 1
ATOM 678 C CA . LEU A 1 87 ? 3.354 -8.508 9.826 1.00 97.19 87 LEU A CA 1
ATOM 679 C C . LEU A 1 87 ? 2.650 -8.274 11.179 1.00 97.19 87 LEU A C 1
ATOM 681 O O . LEU A 1 87 ? 3.037 -7.366 11.925 1.00 97.19 87 LEU A O 1
ATOM 685 N N . GLY A 1 88 ? 1.627 -9.074 11.501 1.00 97.75 88 GLY A N 1
ATOM 686 C CA . GLY A 1 88 ? 0.907 -9.045 12.775 1.00 97.75 88 GLY A CA 1
ATOM 687 C C . GLY A 1 88 ? -0.160 -7.955 12.883 1.00 97.75 88 GLY A C 1
ATOM 688 O O . GLY A 1 88 ? -0.607 -7.651 13.990 1.00 97.75 88 GLY A O 1
ATOM 689 N N . TYR A 1 89 ? -0.559 -7.338 11.768 1.00 98.25 89 TYR A N 1
ATOM 690 C CA . TYR A 1 89 ? -1.698 -6.427 11.777 1.00 98.25 89 TYR A CA 1
ATOM 691 C C . TYR A 1 89 ? -3.008 -7.215 11.813 1.00 98.25 89 TYR A C 1
ATOM 693 O O . TYR A 1 89 ? -3.187 -8.197 11.096 1.00 98.25 89 TYR A O 1
ATOM 701 N N . LYS A 1 90 ? -3.943 -6.742 12.632 1.00 98.38 90 LYS A N 1
ATOM 702 C CA . LYS A 1 90 ? -5.328 -7.193 12.673 1.00 98.38 90 LYS A CA 1
ATOM 703 C C . LYS A 1 90 ? -6.184 -6.247 11.839 1.00 98.38 90 LYS A C 1
ATOM 705 O O . LYS A 1 90 ? -6.139 -5.031 12.033 1.00 98.38 90 LYS A O 1
ATOM 710 N N . GLN A 1 91 ? -6.991 -6.837 10.967 1.00 97.94 91 GLN A N 1
ATOM 711 C CA . GLN A 1 91 ? -7.920 -6.152 10.075 1.00 97.94 91 GLN A CA 1
ATOM 712 C C . GLN A 1 91 ? -9.340 -6.529 10.492 1.00 97.94 91 GLN A C 1
ATOM 714 O O . GLN A 1 91 ? -9.643 -7.714 10.632 1.00 97.94 91 GLN A O 1
ATOM 719 N N . VAL A 1 92 ? -10.197 -5.541 10.727 1.00 97.94 92 VAL A N 1
ATOM 720 C CA . VAL A 1 92 ? -11.611 -5.754 11.060 1.00 97.94 92 VAL A CA 1
ATOM 721 C C . VAL A 1 92 ? -12.451 -4.977 10.063 1.00 97.94 92 VAL A C 1
ATOM 723 O O . VAL A 1 92 ? -12.293 -3.766 9.946 1.00 97.94 92 VAL A O 1
ATOM 726 N N . CYS A 1 93 ? -13.326 -5.683 9.352 1.00 96.25 93 CYS A N 1
ATOM 727 C CA . CYS A 1 93 ? -14.328 -5.080 8.481 1.00 96.25 93 CYS A CA 1
ATOM 728 C C . 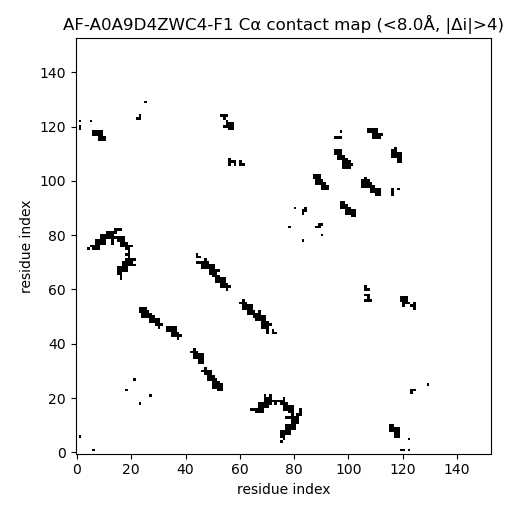CYS A 1 93 ? -15.687 -5.221 9.165 1.00 96.25 93 CYS A C 1
ATOM 730 O O . CYS A 1 93 ? -16.097 -6.337 9.482 1.00 96.25 93 CYS A O 1
ATOM 732 N N . GLU A 1 94 ? -16.368 -4.107 9.402 1.00 94.94 94 GLU A N 1
ATOM 733 C CA . GLU A 1 94 ? -17.701 -4.080 9.998 1.00 94.94 94 GLU A CA 1
ATOM 734 C C . GLU A 1 94 ? -18.581 -3.130 9.187 1.00 94.94 94 GLU A C 1
ATOM 736 O O . GLU A 1 94 ? -18.407 -1.909 9.231 1.00 94.94 94 GLU A O 1
ATOM 741 N N . SER A 1 95 ? -19.523 -3.700 8.428 1.00 94.75 95 SER A N 1
ATOM 742 C CA . SER A 1 95 ? -20.294 -2.963 7.416 1.00 94.75 95 SER A CA 1
ATOM 743 C C . SER A 1 95 ? -19.346 -2.187 6.482 1.00 94.75 95 SER A C 1
ATOM 745 O O . SER A 1 95 ? -18.408 -2.770 5.940 1.00 94.75 95 SER A O 1
ATOM 747 N N . ASP A 1 96 ? -19.523 -0.870 6.359 1.00 96.19 96 ASP A N 1
ATOM 748 C CA . ASP A 1 96 ? -18.706 -0.012 5.498 1.00 96.19 96 ASP A CA 1
ATOM 749 C C . ASP A 1 96 ? -17.430 0.510 6.172 1.00 96.19 96 ASP A C 1
ATOM 751 O O . ASP A 1 96 ? -16.778 1.408 5.642 1.00 96.19 96 ASP A O 1
ATOM 755 N N . LYS A 1 97 ? -17.059 0.001 7.353 1.00 96.00 97 LYS A N 1
ATOM 756 C CA . LYS A 1 97 ? -15.862 0.439 8.083 1.00 96.00 97 LYS A CA 1
ATOM 757 C C . LYS A 1 97 ? -14.772 -0.614 8.036 1.00 96.00 97 LYS A C 1
ATOM 759 O O . LYS A 1 97 ? -15.013 -1.794 8.276 1.00 96.00 97 LYS A O 1
ATOM 764 N N . TYR A 1 98 ? -13.549 -0.145 7.827 1.00 97.75 98 TYR A N 1
ATOM 765 C CA . TYR A 1 98 ? -12.337 -0.938 7.946 1.00 97.75 98 TYR A CA 1
ATOM 766 C C . TYR A 1 98 ? -11.487 -0.403 9.096 1.00 97.75 98 TYR A C 1
ATOM 768 O O . TYR A 1 98 ? -11.233 0.796 9.170 1.00 97.75 98 TYR A O 1
ATOM 776 N N . VAL A 1 99 ? -11.022 -1.276 9.985 1.00 98.00 99 VAL A N 1
ATOM 777 C CA . VAL A 1 99 ? -10.178 -0.924 11.132 1.00 98.00 99 VAL A CA 1
ATOM 778 C C . VAL A 1 99 ? -8.891 -1.735 11.095 1.00 98.00 99 VAL A C 1
ATOM 780 O O . VAL A 1 99 ? -8.913 -2.966 11.053 1.00 98.00 99 VAL A O 1
ATOM 783 N N . LEU A 1 100 ? -7.764 -1.029 11.174 1.00 98.38 100 LEU A N 1
ATOM 784 C CA . LEU A 1 100 ? -6.427 -1.597 11.251 1.00 98.38 100 LEU A CA 1
ATOM 785 C C . LEU A 1 100 ? -5.863 -1.407 12.662 1.00 98.38 100 LEU A C 1
ATOM 787 O O . LEU A 1 100 ? -5.834 -0.296 13.197 1.00 98.38 100 LEU A O 1
ATOM 791 N N . SER A 1 101 ? -5.375 -2.486 13.263 1.00 98.25 101 SER A N 1
ATOM 792 C CA . SER A 1 101 ? -4.693 -2.459 14.562 1.00 98.25 101 SER A CA 1
ATOM 793 C C . SER A 1 101 ? -3.482 -3.387 14.569 1.00 98.25 101 SER A C 1
ATOM 795 O O . SER A 1 101 ? -3.364 -4.269 13.723 1.00 98.25 101 SER A O 1
ATOM 797 N N . LYS A 1 102 ? -2.565 -3.203 15.518 1.00 97.69 102 LYS A N 1
ATOM 798 C CA . LYS A 1 102 ? -1.415 -4.090 15.732 1.00 97.69 102 LYS A CA 1
ATOM 799 C C . LYS A 1 102 ? -1.185 -4.260 17.225 1.00 97.69 102 LYS A C 1
ATOM 801 O O . LYS A 1 102 ? -1.139 -3.272 17.949 1.00 97.69 102 LYS A O 1
ATOM 806 N N . SER A 1 103 ? -1.090 -5.505 17.690 1.00 96.50 103 SER A N 1
ATOM 807 C CA . SER A 1 103 ? -0.918 -5.825 19.119 1.00 96.50 103 SER A CA 1
ATOM 808 C C . SER A 1 103 ? -1.948 -5.136 20.033 1.00 96.50 103 SER A C 1
ATOM 810 O O . SER A 1 103 ? -1.609 -4.627 21.095 1.00 96.50 103 SER A O 1
ATOM 812 N N . GLY A 1 104 ? -3.208 -5.061 19.588 1.00 94.50 104 GLY A N 1
ATOM 813 C CA . GLY A 1 104 ? -4.298 -4.397 20.318 1.00 94.50 104 GLY A CA 1
ATOM 814 C C . GLY A 1 104 ? -4.317 -2.866 20.219 1.00 94.50 104 GLY A C 1
ATOM 815 O O . GLY A 1 104 ? -5.270 -2.247 20.679 1.00 94.50 104 GLY A O 1
ATOM 816 N N . VAL A 1 105 ? -3.317 -2.247 19.586 1.00 96.94 105 VAL A N 1
ATOM 817 C CA . VAL A 1 105 ? -3.239 -0.793 19.410 1.00 96.94 105 VAL A CA 1
ATOM 818 C C . VAL A 1 105 ? -3.852 -0.394 18.074 1.00 96.94 105 VAL A C 1
ATOM 820 O O . VAL A 1 105 ? -3.489 -0.929 17.024 1.00 96.94 105 VAL A O 1
ATOM 823 N N . PHE A 1 106 ? -4.774 0.563 18.108 1.00 97.31 106 PHE A N 1
ATOM 824 C CA . PHE A 1 106 ? -5.367 1.153 16.913 1.00 97.31 106 PHE A CA 1
ATOM 825 C C . PHE A 1 106 ? -4.314 1.874 16.060 1.00 97.31 106 PHE A C 1
ATOM 827 O O . PHE A 1 106 ? -3.524 2.669 16.572 1.00 97.31 106 PHE A O 1
ATOM 834 N N . VAL A 1 107 ? -4.320 1.597 14.756 1.00 97.75 107 VAL A N 1
ATOM 835 C CA . VAL A 1 107 ? -3.424 2.223 13.776 1.00 97.75 107 VAL A CA 1
ATOM 836 C C . VAL A 1 107 ? -4.199 3.217 12.932 1.00 97.75 107 VAL A C 1
ATOM 838 O O . VAL A 1 107 ? -3.799 4.369 12.824 1.00 97.75 107 VAL A O 1
ATOM 841 N N . GLY A 1 108 ? -5.323 2.803 12.361 1.00 96.69 108 GLY A N 1
ATOM 842 C CA . GLY A 1 108 ? -6.111 3.666 11.500 1.00 96.69 108 GLY A CA 1
ATOM 843 C C . GLY A 1 108 ? -7.365 2.978 11.001 1.00 96.69 108 GLY A C 1
ATOM 844 O O . GLY A 1 108 ? -7.651 1.830 11.346 1.00 96.69 108 GLY A O 1
ATOM 845 N N . PHE A 1 109 ? -8.116 3.699 10.182 1.00 96.25 109 PHE A N 1
ATOM 846 C CA . PHE A 1 109 ? -9.375 3.222 9.638 1.00 96.25 109 PHE A CA 1
ATOM 847 C C . PHE A 1 109 ? -9.530 3.604 8.172 1.00 96.25 109 PHE A C 1
ATOM 849 O O . PHE A 1 109 ? -8.817 4.461 7.649 1.00 96.25 109 PHE A O 1
ATOM 856 N N . GLY A 1 110 ? -10.476 2.950 7.524 1.00 95.94 110 GLY A N 1
ATOM 857 C CA . GLY A 1 110 ? -10.902 3.205 6.165 1.00 95.94 110 GLY A CA 1
ATOM 858 C C . GLY A 1 110 ? -12.403 3.004 6.023 1.00 95.94 110 GLY A C 1
ATOM 859 O O . GLY A 1 110 ? -13.082 2.610 6.977 1.00 95.94 110 GLY A O 1
ATOM 860 N N . TYR A 1 111 ? -12.905 3.263 4.824 1.00 95.88 111 TYR A N 1
ATOM 861 C CA . TYR A 1 111 ? -14.319 3.146 4.494 1.00 95.88 111 TYR A CA 1
ATOM 862 C C . TYR A 1 111 ? -14.519 2.413 3.179 1.00 95.88 111 TYR A C 1
ATOM 864 O O . TYR A 1 111 ? -13.674 2.493 2.288 1.00 95.88 111 TYR A O 1
ATOM 872 N N . TYR A 1 112 ? -15.640 1.716 3.054 1.00 95.38 112 TYR A N 1
ATOM 873 C CA . TYR A 1 112 ? -16.035 1.111 1.795 1.00 95.38 112 TYR A CA 1
ATOM 874 C C . TYR A 1 112 ? -16.391 2.204 0.780 1.00 95.38 112 TYR A C 1
ATOM 876 O O . TYR A 1 112 ? -17.205 3.084 1.053 1.00 95.38 112 TYR A O 1
ATOM 884 N N . ASN A 1 113 ? -15.739 2.172 -0.377 1.00 92.69 113 ASN A N 1
ATOM 885 C CA . ASN A 1 113 ? -15.927 3.112 -1.475 1.00 92.69 113 ASN A CA 1
ATOM 886 C C . ASN A 1 113 ? -15.646 2.384 -2.798 1.00 92.69 113 ASN A C 1
ATOM 888 O O . ASN A 1 113 ? -14.701 1.609 -2.884 1.00 92.69 113 ASN A O 1
ATOM 892 N N . ASN A 1 114 ? -16.443 2.600 -3.844 1.00 89.56 114 ASN A N 1
ATOM 893 C CA . ASN A 1 114 ? -16.160 2.081 -5.194 1.00 89.56 114 ASN A CA 1
ATOM 894 C C . ASN A 1 114 ? -15.711 0.597 -5.243 1.00 89.56 114 ASN A C 1
ATOM 896 O O . ASN A 1 114 ? -14.742 0.248 -5.926 1.00 89.56 114 ASN A O 1
ATOM 900 N N . GLY A 1 115 ? -16.393 -0.268 -4.479 1.00 91.69 115 GLY A N 1
ATOM 901 C CA . GLY A 1 115 ? -16.161 -1.717 -4.455 1.00 91.69 115 GLY A CA 1
ATOM 902 C C . GLY A 1 115 ? -15.041 -2.216 -3.529 1.00 91.69 115 GLY A C 1
ATOM 903 O O . GLY A 1 115 ? -14.794 -3.418 -3.489 1.00 91.69 115 GLY A O 1
ATOM 904 N N . MET A 1 116 ? -14.331 -1.336 -2.813 1.00 95.50 116 MET A N 1
ATOM 905 C CA . MET A 1 116 ? -13.161 -1.694 -1.996 1.00 95.50 116 MET A CA 1
ATOM 906 C C . MET A 1 116 ? -13.068 -0.837 -0.726 1.00 95.50 116 MET A C 1
ATOM 908 O O . MET A 1 116 ? -13.696 0.212 -0.619 1.00 95.50 116 MET A O 1
ATOM 912 N N . PHE A 1 117 ? -12.242 -1.239 0.243 1.00 97.12 117 PHE A N 1
ATOM 913 C CA . PHE A 1 117 ? -11.970 -0.403 1.417 1.00 97.12 117 PHE A CA 1
ATOM 914 C C . PHE A 1 117 ? -10.842 0.592 1.134 1.00 97.12 117 PHE A C 1
ATOM 916 O O . PHE A 1 117 ? -9.704 0.199 0.886 1.00 97.12 117 PHE A O 1
ATOM 923 N N . MET A 1 118 ? -11.162 1.882 1.194 1.00 96.44 118 MET A N 1
ATOM 924 C CA . MET A 1 118 ? -10.231 2.999 1.054 1.00 96.44 118 MET A CA 1
ATOM 925 C C . MET A 1 118 ? -9.717 3.437 2.424 1.00 96.44 118 MET A C 1
ATOM 927 O O . MET A 1 118 ? -10.517 3.754 3.306 1.00 96.44 118 MET A O 1
ATOM 931 N N . MET A 1 119 ? -8.401 3.498 2.616 1.00 95.94 119 MET A N 1
ATOM 932 C CA . MET A 1 119 ? -7.815 3.943 3.885 1.00 95.94 119 MET A CA 1
ATOM 933 C C . MET A 1 119 ? -7.890 5.463 4.043 1.00 95.94 119 MET A C 1
ATOM 935 O O . MET A 1 119 ? -7.687 6.204 3.088 1.00 95.94 119 MET A O 1
ATOM 939 N N . ASN A 1 120 ? -8.148 5.932 5.266 1.00 94.00 120 ASN A N 1
ATOM 940 C CA . ASN A 1 120 ? -8.193 7.354 5.593 1.00 94.00 120 ASN A CA 1
ATOM 941 C C . ASN A 1 120 ? -6.804 7.855 6.024 1.00 94.00 120 ASN A C 1
ATOM 943 O O . ASN A 1 120 ? -6.395 7.670 7.175 1.00 94.00 120 ASN A O 1
ATOM 947 N N . LEU A 1 121 ? -6.072 8.456 5.083 1.00 93.81 121 LEU A N 1
ATOM 948 C CA . LEU A 1 121 ? -4.688 8.909 5.258 1.00 93.81 121 LEU A CA 1
ATOM 949 C C . LEU A 1 121 ? -4.585 10.443 5.251 1.00 93.81 121 LEU A C 1
ATOM 951 O O . LEU A 1 121 ? -5.419 11.124 4.658 1.00 93.81 121 LEU A O 1
ATOM 955 N N . ASN A 1 122 ? -3.517 10.988 5.841 1.00 87.56 122 ASN A N 1
ATOM 956 C CA . ASN A 1 122 ? -3.233 12.434 5.855 1.00 87.56 122 ASN A CA 1
ATOM 957 C C . ASN A 1 122 ? -2.809 12.999 4.481 1.00 87.56 122 ASN A C 1
ATOM 959 O O . ASN A 1 122 ? -2.693 14.213 4.325 1.00 87.56 122 ASN A O 1
ATOM 963 N N . GLY A 1 123 ? -2.610 12.139 3.477 1.00 78.44 123 GLY A N 1
ATOM 964 C CA . GLY A 1 123 ? -2.125 12.507 2.146 1.00 78.44 123 GLY A CA 1
ATOM 965 C C . GLY A 1 123 ? -0.683 12.059 1.913 1.00 78.44 123 GLY A C 1
ATOM 966 O O . GLY A 1 123 ? -0.174 11.192 2.623 1.00 78.44 123 GLY A O 1
ATOM 967 N N . VAL A 1 124 ? -0.045 12.611 0.879 1.00 74.25 124 VAL A N 1
ATOM 968 C CA . VAL A 1 124 ? 1.365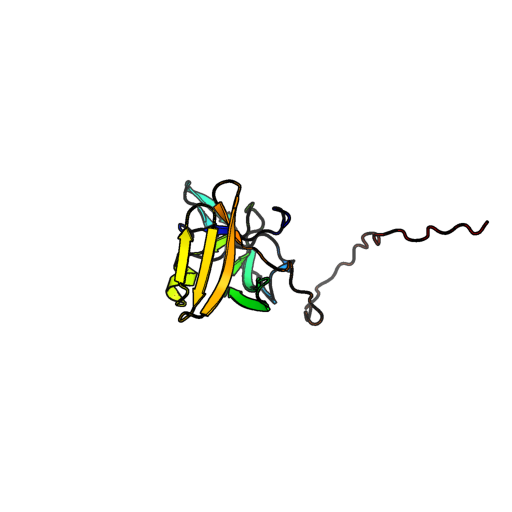 12.330 0.570 1.00 74.25 124 VAL A CA 1
ATOM 969 C C . VAL A 1 124 ? 2.236 12.911 1.690 1.00 74.25 124 VAL A C 1
ATOM 971 O O . VAL A 1 124 ? 2.046 14.081 2.029 1.00 74.25 124 VAL A O 1
ATOM 974 N N . PRO A 1 125 ? 3.183 12.151 2.274 1.00 66.88 125 PRO A N 1
ATOM 975 C CA . PRO A 1 125 ? 4.059 12.679 3.314 1.00 66.88 125 PRO A CA 1
ATOM 976 C C . PRO A 1 125 ? 4.849 13.889 2.795 1.00 66.88 125 PRO A C 1
ATOM 978 O O . PRO A 1 125 ? 5.538 13.778 1.782 1.00 66.88 125 PRO A O 1
ATOM 981 N N . ASN A 1 126 ? 4.787 15.026 3.496 1.00 59.34 126 ASN A N 1
ATOM 982 C CA . ASN A 1 126 ? 5.589 16.210 3.169 1.00 59.34 126 ASN A CA 1
ATOM 983 C C . ASN A 1 126 ? 7.080 15.860 3.267 1.00 59.34 126 ASN A C 1
ATOM 985 O O . ASN A 1 126 ? 7.587 15.574 4.352 1.00 59.34 126 ASN A O 1
ATOM 989 N N . ASP A 1 127 ? 7.782 15.849 2.136 1.00 56.38 127 ASP A N 1
ATOM 990 C CA . ASP A 1 127 ? 9.181 15.439 2.083 1.00 56.38 127 ASP A CA 1
ATOM 991 C C . ASP A 1 127 ? 10.113 16.650 2.180 1.00 56.38 127 ASP A C 1
ATOM 993 O O . ASP A 1 127 ? 10.470 17.262 1.178 1.00 56.38 127 ASP A O 1
ATOM 997 N N . SER A 1 128 ? 10.539 16.999 3.394 1.00 46.34 128 SER A N 1
ATOM 998 C CA . SER A 1 128 ? 11.629 17.967 3.596 1.00 46.34 128 SER A CA 1
ATOM 999 C C . SER A 1 128 ? 13.027 17.336 3.449 1.00 46.34 128 SER A C 1
ATOM 1001 O O . SER A 1 128 ? 14.013 17.974 3.807 1.00 46.34 128 SER A O 1
ATOM 1003 N N . GLY A 1 129 ? 13.149 16.087 2.971 1.00 42.84 129 GLY A N 1
ATOM 1004 C CA . GLY A 1 129 ? 14.412 15.338 3.051 1.00 42.84 129 GLY A CA 1
ATOM 1005 C C . GLY A 1 129 ? 14.633 14.225 2.024 1.00 42.84 129 GLY A C 1
ATOM 1006 O O . GLY A 1 129 ? 15.378 13.292 2.313 1.00 42.84 129 GLY A O 1
ATOM 1007 N N . SER A 1 130 ? 14.032 14.300 0.836 1.00 46.84 130 SER A N 1
ATOM 1008 C CA . SER A 1 130 ? 14.393 13.400 -0.268 1.00 46.84 130 SER A CA 1
ATOM 1009 C C . SER A 1 130 ? 15.750 13.813 -0.862 1.00 46.84 130 SER A C 1
ATOM 1011 O O . SER A 1 130 ? 15.877 14.879 -1.468 1.00 46.84 130 SER A O 1
ATOM 1013 N N . VAL A 1 131 ? 16.781 12.976 -0.695 1.00 38.16 131 VAL A N 1
ATOM 1014 C CA . VAL A 1 131 ? 18.044 13.090 -1.441 1.00 38.16 131 VAL A CA 1
ATOM 1015 C C . VAL A 1 131 ? 17.801 12.527 -2.839 1.00 38.16 131 VAL A C 1
ATOM 1017 O O . VAL A 1 131 ? 17.851 11.320 -3.060 1.00 38.16 131 VAL A O 1
ATOM 1020 N N . PHE A 1 132 ? 17.511 13.412 -3.787 1.00 54.31 132 PHE A N 1
ATOM 1021 C CA . PHE A 1 132 ? 17.398 13.057 -5.197 1.00 54.31 132 PHE A CA 1
ATOM 1022 C C . PHE A 1 132 ? 18.797 12.765 -5.769 1.00 54.31 132 PHE A C 1
ATOM 1024 O O . PHE A 1 132 ? 19.620 13.675 -5.866 1.00 54.31 132 PHE A O 1
ATOM 1031 N N . MET A 1 133 ? 19.074 11.532 -6.212 1.00 41.50 133 MET A N 1
ATOM 1032 C CA . MET A 1 133 ? 20.068 11.340 -7.276 1.00 41.50 133 MET A CA 1
ATOM 1033 C C . MET A 1 133 ? 19.397 11.742 -8.587 1.00 41.50 133 MET A C 1
ATOM 1035 O O . MET A 1 133 ? 18.594 11.001 -9.143 1.00 41.50 133 MET A O 1
ATOM 1039 N N . SER A 1 134 ? 19.675 12.966 -9.027 1.00 36.59 134 SER A N 1
ATOM 1040 C CA . SER A 1 134 ? 19.148 13.514 -10.273 1.00 36.59 134 SER A CA 1
ATOM 1041 C C . SER A 1 134 ? 20.087 13.180 -11.431 1.00 36.59 134 SER A C 1
ATOM 1043 O O . SER A 1 134 ? 21.237 13.617 -11.436 1.00 36.59 134 SER A O 1
ATOM 1045 N N . SER A 1 135 ? 19.589 12.459 -12.435 1.00 40.00 135 SER A N 1
ATOM 1046 C CA . SER A 1 135 ? 20.086 12.537 -13.811 1.00 40.00 135 SER A CA 1
ATOM 1047 C C . SER A 1 135 ? 19.069 13.319 -14.655 1.00 40.00 135 SER A C 1
ATOM 1049 O O . SER A 1 135 ? 18.045 12.807 -15.088 1.00 40.00 135 SER A O 1
ATOM 1051 N N . SER A 1 136 ? 19.369 14.611 -14.792 1.00 42.81 136 SER A N 1
ATOM 1052 C CA . SER A 1 136 ? 19.018 15.581 -15.844 1.00 42.81 136 SER A CA 1
ATOM 1053 C C . SER A 1 136 ? 17.767 15.343 -16.713 1.00 42.81 136 SER A C 1
ATOM 1055 O O . SER A 1 136 ? 17.766 14.507 -17.610 1.00 42.81 136 SER A O 1
ATOM 1057 N N . ASN A 1 137 ? 16.776 16.236 -16.601 1.00 35.66 137 ASN A N 1
ATOM 1058 C CA . ASN A 1 137 ? 16.549 17.333 -17.561 1.00 35.66 137 ASN A CA 1
ATOM 1059 C C . ASN A 1 137 ? 15.387 18.210 -17.073 1.00 35.66 137 ASN A C 1
ATOM 1061 O O . ASN A 1 137 ? 14.253 17.763 -16.921 1.00 35.66 137 ASN A O 1
ATOM 1065 N N . VAL A 1 138 ? 15.692 19.478 -16.799 1.00 41.91 138 VAL A N 1
ATOM 1066 C CA . VAL A 1 138 ? 14.736 20.474 -16.312 1.00 41.91 138 VAL A CA 1
ATOM 1067 C C . VAL A 1 138 ? 13.803 20.863 -17.458 1.00 41.91 138 VAL A C 1
ATOM 1069 O O . VAL A 1 138 ? 14.235 21.520 -18.402 1.00 41.91 138 VAL A O 1
ATOM 1072 N N . ILE A 1 139 ? 12.518 20.518 -17.356 1.00 39.50 139 ILE A N 1
ATOM 1073 C CA . ILE A 1 139 ? 11.462 21.204 -18.107 1.00 39.50 139 ILE A CA 1
ATOM 1074 C C . ILE A 1 139 ? 10.571 21.911 -17.089 1.00 39.50 139 ILE A C 1
ATOM 1076 O O . ILE A 1 139 ? 9.877 21.301 -16.279 1.00 39.50 139 ILE A O 1
ATOM 1080 N N . ASN A 1 140 ? 10.687 23.233 -17.108 1.00 42.62 140 ASN A N 1
ATOM 1081 C CA . ASN A 1 140 ? 9.997 24.187 -16.258 1.00 42.62 140 ASN A CA 1
ATOM 1082 C C . ASN A 1 140 ? 8.478 24.096 -16.494 1.00 42.62 140 ASN A C 1
ATOM 1084 O O . ASN A 1 140 ? 8.015 24.390 -17.595 1.00 42.62 140 ASN A O 1
ATOM 1088 N N . SER A 1 141 ? 7.705 23.701 -15.477 1.00 37.00 141 SER A N 1
ATOM 1089 C CA . SER A 1 141 ? 6.243 23.810 -15.501 1.00 37.00 141 SER A CA 1
ATOM 1090 C C . SER A 1 141 ? 5.782 24.839 -14.468 1.00 37.00 141 SER A C 1
ATOM 1092 O O . SER A 1 141 ? 5.705 24.586 -13.270 1.00 37.00 141 SER A O 1
ATOM 1094 N N . SER A 1 142 ? 5.544 26.046 -14.983 1.00 41.75 142 SER A N 1
ATOM 1095 C CA . SER A 1 142 ? 4.564 27.044 -14.535 1.00 41.75 142 SER A CA 1
ATOM 1096 C C . SER A 1 142 ? 4.015 26.889 -13.107 1.00 41.75 142 SER A C 1
ATOM 1098 O O . SER A 1 142 ? 3.091 26.113 -12.845 1.00 41.75 142 SER A O 1
ATOM 1100 N N . LEU A 1 143 ? 4.552 27.733 -12.224 1.00 42.09 143 LEU A N 1
ATOM 1101 C CA . LEU A 1 143 ? 4.076 28.044 -10.877 1.00 42.09 143 LEU A CA 1
ATOM 1102 C C . LEU A 1 143 ? 2.557 28.270 -10.837 1.00 42.09 143 LEU A C 1
ATOM 1104 O O . LEU A 1 143 ? 2.014 29.127 -11.535 1.00 42.09 143 LEU A O 1
ATOM 1108 N N . ARG A 1 144 ? 1.881 27.517 -9.967 1.00 41.66 144 ARG A N 1
ATOM 1109 C CA . ARG A 1 144 ? 0.476 27.725 -9.627 1.00 41.66 144 ARG A CA 1
ATOM 1110 C C . ARG A 1 144 ? 0.312 28.791 -8.535 1.00 41.66 144 ARG A C 1
ATOM 1112 O O . ARG A 1 144 ? 1.079 28.845 -7.580 1.00 41.66 144 ARG A O 1
ATOM 1119 N N . HIS A 1 145 ? -0.822 29.480 -8.657 1.00 40.72 145 HIS A N 1
ATOM 1120 C CA . HIS A 1 145 ? -1.606 30.206 -7.651 1.00 40.72 145 HIS A CA 1
ATOM 1121 C C . HIS A 1 145 ? -1.351 31.707 -7.443 1.00 40.72 145 HIS A C 1
ATOM 1123 O O . HIS A 1 145 ? -0.558 32.159 -6.624 1.00 40.72 145 HIS A O 1
ATOM 1129 N N . ALA A 1 146 ? -2.206 32.451 -8.151 1.00 40.03 146 ALA A N 1
ATOM 1130 C CA . ALA A 1 146 ? -2.706 33.783 -7.862 1.00 40.03 146 ALA A CA 1
ATOM 1131 C C . ALA A 1 146 ? -2.983 34.052 -6.374 1.00 40.03 146 ALA A C 1
ATOM 1133 O O . ALA A 1 146 ? -3.698 33.288 -5.723 1.00 40.03 146 ALA A O 1
ATOM 1134 N N . ARG A 1 147 ? -2.523 35.215 -5.898 1.00 42.19 147 ARG A N 1
ATOM 1135 C CA . ARG A 1 147 ? -3.110 35.971 -4.784 1.00 42.19 147 ARG A CA 1
ATOM 1136 C C . ARG A 1 147 ? -2.846 37.458 -5.003 1.00 42.19 147 ARG A C 1
ATOM 1138 O O . ARG A 1 147 ? -1.688 37.839 -5.093 1.00 42.19 147 ARG A O 1
ATOM 1145 N N . LEU A 1 148 ? -3.914 38.251 -5.067 1.00 40.25 148 LEU A N 1
ATOM 1146 C CA . LEU A 1 148 ? -4.079 39.547 -4.394 1.00 40.25 148 LEU A CA 1
ATOM 1147 C C . LEU A 1 148 ? -5.482 40.072 -4.731 1.00 40.25 148 LEU A C 1
ATOM 1149 O O . LEU A 1 148 ? -5.716 40.655 -5.782 1.00 40.25 148 LEU A O 1
ATOM 1153 N N . GLY A 1 149 ? -6.427 39.814 -3.829 1.00 41.47 149 GLY A N 1
ATOM 1154 C CA . GLY A 1 149 ? -7.610 40.649 -3.679 1.00 41.47 149 GLY A CA 1
ATOM 1155 C C . GLY A 1 149 ? -7.378 41.538 -2.466 1.00 41.47 149 GLY A C 1
ATOM 1156 O O . GLY A 1 149 ? -7.180 40.997 -1.381 1.00 41.47 149 GLY A O 1
ATOM 1157 N N . HIS A 1 150 ? -7.320 42.851 -2.685 1.00 41.62 150 HIS A N 1
ATOM 1158 C CA . HIS A 1 150 ? -7.775 43.936 -1.805 1.00 41.62 150 HIS A CA 1
ATOM 1159 C C . HIS A 1 150 ? -7.678 45.237 -2.617 1.00 41.62 150 HIS A C 1
ATOM 1161 O O . HIS A 1 150 ? -6.590 45.634 -3.025 1.00 41.62 150 HIS A O 1
ATOM 1167 N N . VAL A 1 151 ? -8.821 45.876 -2.861 1.00 38.81 151 VAL A N 1
ATOM 1168 C CA . VAL A 1 151 ? -8.916 47.289 -3.244 1.00 38.81 151 VAL A CA 1
ATOM 1169 C C . VAL A 1 151 ? -9.379 48.008 -1.979 1.00 38.81 151 VAL A C 1
ATOM 1171 O O . VAL A 1 151 ? -10.369 47.593 -1.379 1.00 38.81 151 VAL A O 1
ATOM 1174 N N . GLN A 1 152 ? -8.596 48.986 -1.525 1.00 45.66 152 GLN A N 1
ATOM 1175 C CA . GLN A 1 152 ? -9.039 49.983 -0.548 1.00 45.66 152 GLN A CA 1
ATOM 1176 C C . GLN A 1 152 ? -9.980 50.974 -1.249 1.00 45.66 152 GLN A C 1
ATOM 1178 O O . GLN A 1 152 ? -9.778 51.223 -2.436 1.00 45.66 152 GLN A O 1
ATOM 1183 N N . ASP A 1 153 ? -10.969 51.448 -0.485 1.00 40.94 153 ASP A N 1
ATOM 1184 C CA . ASP A 1 153 ? -12.033 52.434 -0.771 1.00 40.94 153 ASP A CA 1
ATOM 1185 C C . ASP A 1 153 ? -11.930 53.286 -2.053 1.00 40.94 153 ASP A C 1
ATOM 1187 O O . ASP A 1 153 ? -10.897 53.962 -2.268 1.00 40.94 153 ASP A O 1
#